Protein AF-A0A7Y5BL27-F1 (afdb_monomer_lite)

Foldseek 3Di:
DDDDPVVLVVVLVVLVVVLVVLVVVLVPQDPPDPCNVVVNVVSVVVSVVSVVVSVVSVPDDDPDDPPCPVVPPPPPVVVVVVVVVVVVVVVVVPPDDDDDDDDDDDDDDDDDDDDDD

Secondary structure (DSSP, 8-state):
----HHHHHHHHHHHHHHHHHHHHHHHTS-SSSTTHHHHHHHHHHHHHHHHHHHHHHHHPPPSS--TTTT-----HHHHHHHHHHHHHHHHHHHSS---------------PPPP--

pLDDT: mean 74.14, std 21.42, range [32.06, 98.06]

Sequence (117 aa):
MKVRVVNLYKKIEAIDKDITELKNTRSRISIERDYSDSLKNSFDLEISKLENQKKEILSLKVLEAPNDLNKQKKDESFVAKNLYNTQEKELSKKSITIESPSAAEKKNEIKKQVHRY

Structure (mmCIF, N/CA/C/O backbone):
data_AF-A0A7Y5BL27-F1
#
_entry.id   AF-A0A7Y5BL27-F1
#
loop_
_atom_site.group_PDB
_atom_site.id
_atom_site.type_symbol
_atom_site.label_atom_id
_atom_site.label_alt_id
_atom_site.label_comp_id
_atom_site.label_asym_id
_atom_site.label_entity_id
_atom_site.label_seq_id
_atom_site.pdbx_PDB_ins_code
_atom_site.Cartn_x
_atom_site.Cartn_y
_atom_site.Cartn_z
_atom_site.occup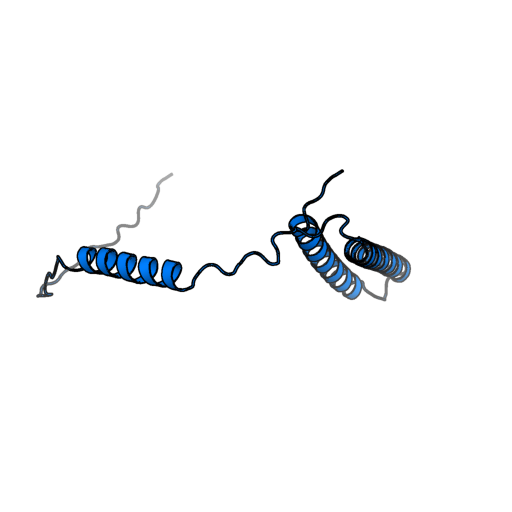ancy
_atom_site.B_iso_or_equiv
_atom_site.auth_seq_id
_atom_site.auth_comp_id
_atom_site.auth_asym_id
_atom_site.auth_atom_id
_atom_site.pdbx_PDB_model_num
ATOM 1 N N . MET A 1 1 ? -0.859 -9.655 24.665 1.00 64.38 1 MET A N 1
ATOM 2 C CA . MET A 1 1 ? -0.513 -8.270 24.264 1.00 64.38 1 MET A CA 1
ATOM 3 C C . MET A 1 1 ? -1.810 -7.496 24.038 1.00 64.38 1 MET A C 1
ATOM 5 O O . MET A 1 1 ? -2.679 -8.036 23.370 1.00 64.38 1 MET A O 1
ATOM 9 N N . LYS A 1 2 ? -1.991 -6.300 24.620 1.00 73.56 2 LYS A N 1
ATOM 10 C CA . LYS A 1 2 ? -3.193 -5.461 24.413 1.00 73.56 2 LYS A CA 1
ATOM 11 C C . LYS A 1 2 ? -2.830 -4.288 23.498 1.00 73.56 2 LYS A C 1
ATOM 13 O O . LYS A 1 2 ? -1.891 -3.560 23.805 1.00 73.56 2 LYS A O 1
ATOM 18 N N . VAL A 1 3 ? -3.549 -4.104 22.390 1.00 81.69 3 VAL A N 1
ATOM 19 C CA . VAL A 1 3 ? -3.305 -3.016 21.425 1.00 81.69 3 VAL A CA 1
ATOM 20 C C . VAL A 1 3 ? -4.556 -2.154 21.316 1.00 81.69 3 VAL A C 1
ATOM 22 O O . VAL A 1 3 ? -5.667 -2.665 21.225 1.00 81.69 3 VAL A O 1
ATOM 25 N N . ARG A 1 4 ? -4.381 -0.829 21.340 1.00 86.38 4 ARG A N 1
ATOM 26 C CA . ARG A 1 4 ? -5.489 0.117 21.158 1.00 86.38 4 ARG A CA 1
ATOM 27 C C . ARG A 1 4 ? -5.906 0.157 19.691 1.00 86.38 4 ARG A C 1
ATOM 29 O O . ARG A 1 4 ? -5.054 0.338 18.826 1.00 86.38 4 ARG A O 1
ATOM 36 N N . VAL A 1 5 ? -7.212 0.112 19.433 1.00 86.25 5 VAL A N 1
ATOM 37 C CA . VAL A 1 5 ? -7.794 0.192 18.080 1.00 86.25 5 VAL A CA 1
ATOM 38 C C . VAL A 1 5 ? -7.320 1.443 17.324 1.00 86.25 5 VAL A C 1
ATOM 40 O O . VAL A 1 5 ? -6.979 1.367 16.150 1.00 86.25 5 VAL A O 1
ATOM 43 N N . VAL A 1 6 ? -7.179 2.582 18.013 1.00 88.56 6 VAL A N 1
ATOM 44 C CA . VAL A 1 6 ? -6.645 3.829 17.426 1.00 88.56 6 VAL A CA 1
ATOM 45 C C . VAL A 1 6 ? -5.243 3.640 16.833 1.00 88.56 6 VAL A C 1
ATOM 47 O O . VAL A 1 6 ? -4.939 4.187 15.777 1.00 88.56 6 VAL A O 1
ATOM 50 N N . ASN A 1 7 ? -4.384 2.848 17.481 1.00 90.62 7 ASN A N 1
ATOM 51 C CA . ASN A 1 7 ? -3.037 2.587 16.974 1.00 90.62 7 ASN A CA 1
ATOM 52 C C . ASN A 1 7 ? -3.068 1.696 15.723 1.00 90.62 7 ASN A C 1
ATOM 54 O O . ASN A 1 7 ? -2.230 1.874 14.844 1.00 90.62 7 ASN A O 1
ATOM 58 N N . LEU A 1 8 ? -4.039 0.779 15.623 1.00 91.19 8 LEU A N 1
ATOM 59 C CA . LEU A 1 8 ? -4.239 -0.048 14.429 1.00 91.19 8 LEU A CA 1
ATOM 60 C C . LEU A 1 8 ? -4.689 0.804 13.238 1.00 91.19 8 LEU A C 1
ATOM 62 O O . LEU A 1 8 ? -4.128 0.668 12.157 1.00 91.19 8 LEU A O 1
ATOM 66 N N . TYR A 1 9 ? -5.609 1.750 13.446 1.00 91.44 9 TYR A N 1
ATOM 67 C CA . TYR A 1 9 ? -6.017 2.682 12.390 1.00 91.44 9 TYR A CA 1
ATOM 68 C C . TYR A 1 9 ? -4.873 3.577 11.913 1.00 91.44 9 TYR A C 1
ATOM 70 O O . TYR A 1 9 ? -4.675 3.716 10.711 1.00 91.44 9 TYR A O 1
ATOM 78 N N . LYS A 1 10 ? -4.059 4.114 12.832 1.00 95.25 10 LYS A N 1
ATOM 79 C CA . LYS A 1 10 ? -2.845 4.859 12.453 1.00 95.25 10 LYS A CA 1
ATOM 80 C C . LYS A 1 10 ? -1.876 4.002 11.638 1.00 95.25 10 LYS A C 1
ATOM 82 O O . LYS A 1 10 ? -1.243 4.498 10.712 1.00 95.25 10 LYS A O 1
ATOM 87 N N . LYS A 1 11 ? -1.754 2.713 11.973 1.00 95.31 11 LYS A N 1
ATOM 88 C CA . LYS A 1 11 ? -0.908 1.784 11.220 1.00 95.31 11 LYS A CA 1
ATOM 89 C C . LYS A 1 11 ? -1.472 1.501 9.826 1.00 95.31 11 LYS A C 1
ATOM 91 O O . LYS A 1 11 ? -0.689 1.459 8.887 1.00 95.31 11 LYS A O 1
ATOM 96 N N . ILE A 1 12 ? -2.791 1.362 9.683 1.00 95.75 12 ILE A N 1
ATOM 97 C CA . ILE A 1 12 ? -3.452 1.231 8.374 1.00 95.75 12 ILE A CA 1
ATOM 98 C C . ILE A 1 12 ? -3.203 2.477 7.518 1.00 95.75 12 ILE A C 1
ATOM 100 O O . ILE A 1 12 ? -2.834 2.342 6.359 1.00 95.75 12 ILE A O 1
ATOM 104 N N . GLU A 1 13 ? -3.336 3.677 8.090 1.00 96.62 13 GLU A N 1
ATOM 105 C CA . GLU A 1 13 ? -3.079 4.928 7.365 1.00 96.62 13 GLU A CA 1
ATOM 106 C C . GLU A 1 13 ? -1.627 5.013 6.869 1.00 96.62 13 GLU A C 1
ATOM 108 O O . GLU A 1 13 ? -1.380 5.420 5.736 1.00 96.62 13 GLU A O 1
ATOM 113 N N . ALA A 1 14 ? -0.661 4.601 7.696 1.00 96.69 14 ALA A N 1
ATOM 114 C CA . ALA A 1 14 ? 0.737 4.518 7.284 1.00 96.69 14 ALA A CA 1
ATOM 115 C C . ALA A 1 14 ? 0.933 3.510 6.137 1.00 96.69 14 ALA A C 1
ATOM 117 O O . ALA A 1 14 ? 1.562 3.845 5.142 1.00 96.69 14 ALA A O 1
ATOM 118 N N . ILE A 1 15 ? 0.325 2.321 6.232 1.00 97.31 15 ILE A N 1
ATOM 119 C CA . ILE A 1 15 ? 0.375 1.305 5.168 1.00 97.31 15 ILE A CA 1
ATOM 120 C C . ILE A 1 15 ? -0.202 1.848 3.850 1.00 97.31 15 ILE A C 1
ATOM 122 O O . ILE A 1 15 ? 0.371 1.619 2.789 1.00 97.31 15 ILE A O 1
ATOM 126 N N . ASP A 1 16 ? -1.309 2.591 3.896 1.00 97.44 16 ASP A N 1
ATOM 127 C CA . ASP A 1 16 ? -1.920 3.174 2.696 1.00 97.44 16 ASP A CA 1
ATOM 128 C C . ASP A 1 16 ? -1.024 4.235 2.032 1.00 97.44 16 ASP A C 1
ATOM 130 O O . ASP A 1 16 ? -0.949 4.303 0.798 1.00 97.44 16 ASP A O 1
ATOM 134 N N . LYS A 1 17 ? -0.300 5.029 2.833 1.00 98.06 17 LYS A N 1
ATOM 135 C CA . LYS A 1 17 ? 0.717 5.966 2.329 1.00 98.06 17 LYS A CA 1
ATOM 136 C C . LYS A 1 17 ? 1.868 5.215 1.665 1.00 98.06 17 LYS A C 1
ATOM 138 O O . LYS A 1 17 ? 2.158 5.490 0.502 1.00 98.06 17 LYS A O 1
ATOM 143 N N . ASP A 1 18 ? 2.427 4.214 2.342 1.00 97.62 18 ASP A N 1
ATOM 144 C CA . ASP A 1 18 ? 3.538 3.404 1.827 1.00 97.62 18 ASP A CA 1
ATOM 145 C C . ASP A 1 18 ? 3.163 2.718 0.500 1.00 97.62 18 ASP A C 1
ATOM 147 O O . ASP A 1 18 ? 3.913 2.776 -0.473 1.00 97.62 18 ASP A O 1
ATOM 151 N N . ILE A 1 19 ? 1.962 2.132 0.405 1.00 97.94 19 ILE A N 1
ATOM 152 C CA . ILE A 1 19 ? 1.453 1.524 -0.837 1.00 97.94 19 ILE A CA 1
ATOM 153 C C . ILE A 1 19 ? 1.386 2.556 -1.968 1.00 97.94 19 ILE A C 1
ATOM 155 O O . ILE A 1 19 ? 1.750 2.257 -3.108 1.00 97.94 19 ILE A O 1
ATOM 159 N N . THR A 1 20 ? 0.911 3.766 -1.675 1.00 98.00 20 THR A N 1
ATOM 160 C CA . THR A 1 20 ? 0.797 4.840 -2.670 1.00 98.00 20 THR A CA 1
ATOM 161 C C . THR A 1 20 ? 2.175 5.278 -3.164 1.00 98.00 20 THR A C 1
ATOM 163 O O . THR A 1 20 ? 2.392 5.413 -4.370 1.00 98.00 20 THR A O 1
ATOM 166 N N . GLU A 1 21 ? 3.134 5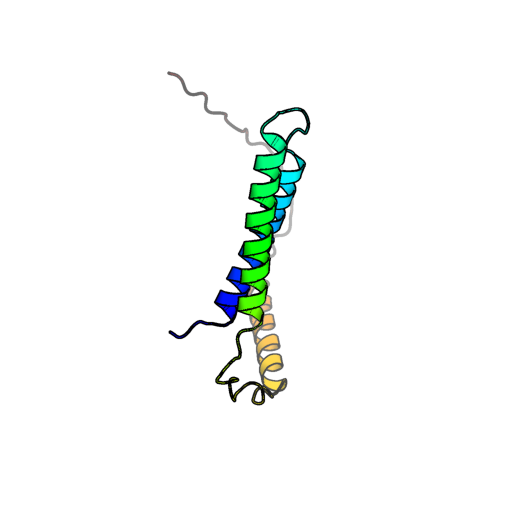.443 -2.256 1.00 97.81 21 GLU A N 1
ATOM 167 C CA . GLU A 1 21 ? 4.515 5.800 -2.588 1.00 97.81 21 GLU A CA 1
ATOM 168 C C . GLU A 1 21 ? 5.223 4.705 -3.397 1.00 97.81 21 GLU A C 1
ATOM 170 O O . GLU A 1 21 ? 5.887 5.005 -4.396 1.00 97.81 21 GLU A O 1
ATOM 175 N N . LEU A 1 22 ? 5.024 3.432 -3.042 1.00 97.62 22 LEU A N 1
ATOM 176 C CA . LEU A 1 22 ? 5.556 2.294 -3.794 1.00 97.62 22 LEU A CA 1
ATOM 177 C C . LEU A 1 22 ? 4.963 2.221 -5.205 1.00 97.62 22 LEU A C 1
ATOM 179 O O . LEU A 1 22 ? 5.712 2.042 -6.166 1.00 97.62 22 LEU A O 1
ATOM 183 N N . LYS A 1 23 ? 3.648 2.427 -5.362 1.00 96.94 23 LYS A N 1
ATOM 184 C CA . LYS A 1 23 ? 2.983 2.467 -6.679 1.00 96.94 23 LYS A CA 1
ATOM 185 C C . LYS A 1 23 ? 3.532 3.602 -7.550 1.00 96.94 23 LYS A C 1
ATOM 187 O O . LYS A 1 23 ? 3.856 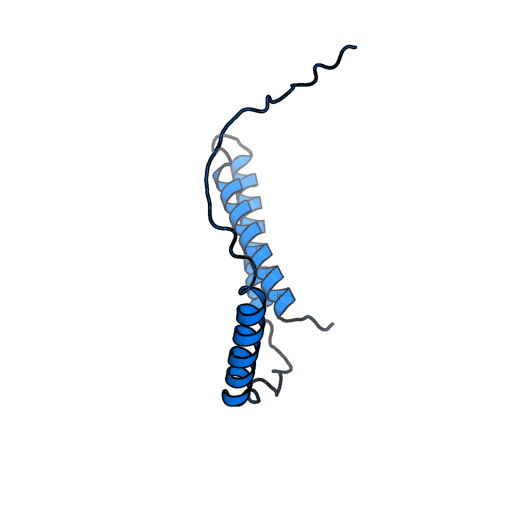3.373 -8.717 1.00 96.94 23 LYS A O 1
ATOM 192 N N . ASN A 1 24 ? 3.718 4.789 -6.970 1.00 97.31 24 ASN A N 1
ATOM 193 C CA . ASN A 1 24 ? 4.303 5.946 -7.655 1.00 97.31 24 ASN A CA 1
ATOM 194 C C . ASN A 1 24 ? 5.768 5.723 -8.052 1.00 97.31 24 ASN A C 1
ATOM 196 O O . ASN A 1 24 ? 6.203 6.149 -9.120 1.00 97.31 24 ASN A O 1
ATOM 200 N N . THR A 1 25 ? 6.552 5.069 -7.197 1.00 96.06 25 THR A N 1
ATOM 201 C CA . THR A 1 25 ? 7.958 4.769 -7.492 1.00 96.06 25 THR A CA 1
ATOM 202 C C . THR A 1 25 ? 8.056 3.714 -8.586 1.00 96.06 25 THR A C 1
ATOM 204 O O . THR A 1 25 ? 8.790 3.900 -9.557 1.00 96.06 25 THR A O 1
ATOM 207 N N . ARG A 1 26 ? 7.240 2.657 -8.498 1.00 94.94 26 ARG A N 1
ATOM 208 C CA . ARG A 1 26 ? 7.150 1.601 -9.509 1.00 94.94 26 ARG A CA 1
ATOM 209 C C . ARG A 1 26 ? 6.813 2.151 -10.895 1.00 94.94 26 ARG A C 1
ATOM 211 O O . ARG A 1 26 ? 7.419 1.730 -11.879 1.00 94.94 26 ARG A O 1
ATOM 218 N N . SER A 1 27 ? 5.872 3.094 -10.991 1.00 94.31 27 SER A N 1
ATOM 219 C CA . SER A 1 27 ? 5.459 3.675 -12.277 1.00 94.31 27 SER A CA 1
ATOM 220 C C . SER A 1 27 ? 6.549 4.519 -12.943 1.00 94.31 27 SER A C 1
ATOM 222 O O . SER A 1 27 ? 6.505 4.724 -14.152 1.00 94.31 27 SER A O 1
ATOM 224 N N . ARG A 1 28 ? 7.532 5.003 -12.174 1.00 95.25 28 ARG A N 1
ATOM 225 C CA . ARG A 1 28 ? 8.669 5.794 -12.672 1.00 95.25 28 ARG A CA 1
ATOM 226 C C . ARG A 1 28 ? 9.849 4.934 -13.133 1.00 95.25 28 ARG A C 1
ATOM 228 O O . ARG A 1 28 ? 10.807 5.473 -13.681 1.00 95.25 28 ARG A O 1
ATOM 235 N N . ILE A 1 29 ? 9.809 3.616 -12.924 1.00 93.00 29 ILE A N 1
ATOM 236 C CA . ILE A 1 29 ? 10.867 2.707 -13.377 1.00 93.00 29 ILE A CA 1
ATOM 237 C C . ILE A 1 29 ? 10.817 2.602 -14.908 1.00 93.00 29 ILE A C 1
ATOM 239 O O . ILE A 1 29 ? 9.826 2.124 -15.474 1.00 93.00 29 ILE A O 1
ATOM 243 N N . SE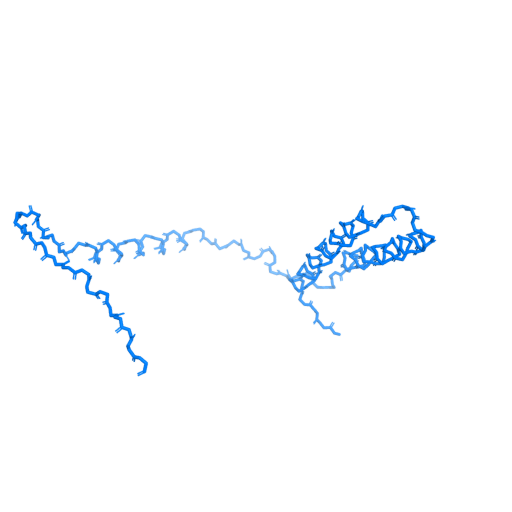R A 1 30 ? 11.908 3.020 -15.563 1.00 90.44 30 SER A N 1
ATOM 244 C CA . SER A 1 30 ? 12.089 2.921 -17.021 1.00 90.44 30 SER A CA 1
ATOM 245 C C . SER A 1 30 ? 11.857 1.492 -17.514 1.00 90.44 30 SER A C 1
ATOM 247 O O . SER A 1 30 ? 12.183 0.543 -16.815 1.00 90.44 30 SER A O 1
ATOM 249 N N . ILE A 1 31 ? 11.289 1.320 -18.704 1.00 89.12 31 ILE A N 1
ATOM 250 C CA . ILE A 1 31 ? 11.011 -0.004 -19.290 1.00 89.12 31 ILE A CA 1
ATOM 251 C C . ILE A 1 31 ? 12.232 -0.540 -20.061 1.00 89.12 31 ILE A C 1
ATOM 253 O O . ILE A 1 31 ? 12.341 -1.733 -20.288 1.00 89.12 31 ILE A O 1
ATOM 257 N N . GLU A 1 32 ? 13.183 0.324 -20.410 1.00 90.56 32 GLU A N 1
ATOM 258 C CA . GLU A 1 32 ? 14.265 0.006 -21.353 1.00 90.56 32 GLU A CA 1
ATOM 259 C C . GLU A 1 32 ? 15.488 -0.665 -20.714 1.00 90.56 32 GLU A C 1
ATOM 261 O O . GLU A 1 32 ? 16.457 -0.958 -21.406 1.00 90.56 32 GLU A O 1
ATOM 266 N N . ARG A 1 33 ? 15.494 -0.862 -19.390 1.00 91.56 33 ARG A N 1
ATOM 267 C CA . ARG A 1 33 ? 16.637 -1.459 -18.686 1.00 91.56 33 ARG A CA 1
ATOM 268 C C . ARG A 1 33 ? 16.356 -2.925 -18.388 1.00 91.56 33 ARG A C 1
ATOM 270 O O . ARG A 1 33 ? 15.289 -3.251 -17.881 1.00 91.56 33 ARG A O 1
ATOM 277 N N . ASP A 1 34 ? 17.355 -3.778 -18.586 1.00 90.25 34 ASP A N 1
ATOM 278 C CA . ASP A 1 34 ? 17.236 -5.237 -18.418 1.00 90.25 34 ASP A CA 1
ATOM 279 C C . ASP A 1 34 ? 16.761 -5.665 -17.018 1.00 90.25 34 ASP A C 1
ATOM 281 O O . ASP A 1 34 ? 16.106 -6.688 -16.845 1.00 90.25 34 ASP A O 1
ATOM 285 N N . TYR A 1 35 ? 17.065 -4.869 -15.989 1.00 91.44 35 TYR A N 1
ATOM 286 C CA . TYR A 1 35 ? 16.672 -5.159 -14.608 1.00 91.44 35 TYR A CA 1
ATOM 287 C C . TYR A 1 35 ? 15.265 -4.658 -14.243 1.00 91.44 35 TYR A C 1
ATOM 289 O O . TYR A 1 35 ? 14.781 -4.923 -13.137 1.00 91.44 35 TYR A O 1
ATOM 297 N N . SER A 1 36 ? 14.615 -3.889 -15.117 1.00 93.88 36 SER A N 1
ATOM 298 C CA . SER A 1 36 ? 13.392 -3.162 -14.781 1.00 93.88 36 SER A CA 1
ATOM 299 C C . SER A 1 36 ? 12.223 -4.070 -14.440 1.00 93.88 36 SER A C 1
ATOM 301 O O . SER A 1 36 ? 11.466 -3.746 -13.524 1.00 93.88 36 SER A O 1
ATOM 303 N N . ASP A 1 37 ? 12.096 -5.210 -15.113 1.00 92.56 37 ASP A N 1
ATOM 304 C CA . ASP A 1 37 ? 11.019 -6.164 -14.847 1.00 92.56 37 ASP A CA 1
ATOM 305 C C . ASP A 1 37 ? 11.195 -6.835 -13.486 1.00 92.56 37 ASP A C 1
ATOM 307 O O . ASP A 1 37 ? 10.266 -6.868 -12.680 1.00 92.56 37 ASP A O 1
ATOM 311 N N . SER A 1 38 ? 12.417 -7.277 -13.169 1.00 94.56 38 SER A N 1
ATOM 312 C CA . SER A 1 38 ? 12.727 -7.831 -11.848 1.00 94.56 38 SER A CA 1
ATOM 313 C C . SER A 1 38 ? 12.492 -6.805 -10.739 1.00 94.56 38 SER A C 1
ATOM 315 O O . SER A 1 38 ? 11.967 -7.148 -9.678 1.00 94.56 38 SER A O 1
ATOM 317 N N . LEU A 1 39 ? 12.853 -5.540 -10.974 1.00 95.12 39 LEU A N 1
ATOM 318 C CA . LEU A 1 39 ? 12.627 -4.476 -10.005 1.00 95.12 39 LEU A CA 1
ATOM 319 C C . LEU A 1 39 ? 11.128 -4.214 -9.823 1.00 95.12 39 LEU A C 1
ATOM 321 O O . LEU A 1 39 ? 10.654 -4.229 -8.692 1.00 95.12 39 LEU A O 1
ATOM 325 N N . LYS A 1 40 ? 10.357 -4.051 -10.903 1.00 95.62 40 LYS A N 1
ATOM 326 C CA . LYS A 1 40 ? 8.897 -3.859 -10.834 1.00 95.62 40 LYS A CA 1
ATOM 327 C C . LYS A 1 40 ? 8.200 -5.009 -10.110 1.00 95.62 40 LYS A C 1
ATOM 329 O O . LYS A 1 40 ? 7.369 -4.742 -9.245 1.00 95.62 40 LYS A O 1
ATOM 334 N N . ASN A 1 41 ? 8.614 -6.249 -10.370 1.00 96.06 41 ASN A N 1
ATOM 335 C CA . ASN A 1 41 ? 8.106 -7.425 -9.666 1.00 96.06 41 ASN A CA 1
ATOM 336 C C . ASN A 1 41 ? 8.387 -7.359 -8.159 1.00 96.06 41 ASN A C 1
ATOM 338 O O . ASN A 1 41 ? 7.515 -7.684 -7.357 1.00 96.06 41 ASN A O 1
ATOM 342 N N . SER A 1 42 ? 9.570 -6.891 -7.745 1.00 96.69 42 SER A N 1
ATOM 343 C CA . SER A 1 42 ? 9.873 -6.719 -6.316 1.00 96.69 42 SER A CA 1
ATOM 344 C C . SER A 1 42 ? 8.960 -5.684 -5.640 1.00 96.69 42 SER A C 1
ATOM 346 O O . SER A 1 42 ? 8.488 -5.918 -4.527 1.00 96.69 42 SER A O 1
ATOM 348 N N . PHE A 1 43 ? 8.627 -4.590 -6.338 1.00 97.12 43 PHE A N 1
ATOM 349 C CA . PHE A 1 43 ? 7.650 -3.609 -5.860 1.00 97.12 43 PHE A CA 1
ATOM 350 C C . PHE A 1 43 ? 6.249 -4.222 -5.752 1.00 97.12 43 PHE A C 1
ATOM 352 O O . PHE A 1 43 ? 5.567 -3.998 -4.756 1.00 97.12 43 PHE A O 1
ATOM 359 N N . ASP A 1 44 ? 5.827 -5.019 -6.737 1.00 96.88 44 ASP A N 1
ATOM 360 C CA . ASP A 1 44 ? 4.515 -5.680 -6.726 1.00 96.88 44 ASP A CA 1
ATOM 361 C C . ASP A 1 44 ? 4.371 -6.676 -5.569 1.00 96.88 44 ASP A C 1
ATOM 363 O O . ASP A 1 44 ? 3.315 -6.745 -4.929 1.00 96.88 44 ASP A O 1
ATOM 367 N N . LEU A 1 45 ? 5.442 -7.408 -5.252 1.00 97.94 45 LEU A N 1
ATOM 368 C CA . LEU A 1 45 ? 5.481 -8.311 -4.103 1.00 97.94 45 LEU A CA 1
ATOM 369 C C . LEU A 1 45 ? 5.354 -7.554 -2.776 1.00 97.94 45 LEU A C 1
ATOM 371 O O . LEU A 1 45 ? 4.556 -7.954 -1.925 1.00 97.94 45 LEU A O 1
ATOM 375 N N . GLU A 1 46 ? 6.086 -6.451 -2.598 1.00 97.69 46 GLU A N 1
ATOM 376 C CA . GLU A 1 46 ? 6.005 -5.672 -1.355 1.00 97.69 46 GLU A CA 1
ATOM 377 C C . GLU A 1 46 ? 4.644 -4.971 -1.211 1.00 97.69 46 GLU A C 1
ATOM 379 O O . GLU A 1 46 ? 4.058 -4.992 -0.129 1.00 97.69 46 GLU A O 1
ATOM 384 N N . ILE A 1 47 ? 4.074 -4.443 -2.302 1.00 97.75 47 ILE A N 1
ATOM 385 C CA . ILE A 1 47 ? 2.707 -3.892 -2.309 1.00 97.75 47 ILE A CA 1
ATOM 386 C C . ILE A 1 47 ? 1.700 -4.965 -1.881 1.00 97.75 47 ILE A C 1
ATOM 388 O O . ILE A 1 47 ? 0.887 -4.726 -0.988 1.00 97.75 47 ILE A O 1
ATOM 392 N N . SER A 1 48 ? 1.780 -6.164 -2.463 1.00 97.69 48 SER A N 1
ATOM 393 C CA . SER A 1 48 ? 0.877 -7.275 -2.132 1.00 97.69 48 SER A CA 1
ATOM 394 C C . SER A 1 48 ? 0.989 -7.684 -0.661 1.00 97.69 48 SER A C 1
ATOM 396 O O . SER A 1 48 ? -0.010 -7.969 0.002 1.00 97.69 48 SER A O 1
ATOM 398 N N . LYS A 1 49 ? 2.208 -7.679 -0.117 1.00 98.00 49 LYS A N 1
ATOM 399 C CA . LYS A 1 49 ? 2.472 -7.961 1.296 1.00 98.00 49 LYS A CA 1
ATOM 400 C C . LYS A 1 49 ? 1.853 -6.907 2.217 1.00 98.00 49 LYS A C 1
ATOM 402 O O . LYS A 1 49 ? 1.203 -7.281 3.192 1.00 98.00 49 LYS A O 1
ATOM 407 N N . LEU A 1 50 ? 1.992 -5.621 1.900 1.00 97.50 50 LEU A N 1
ATOM 408 C CA . LEU A 1 50 ? 1.367 -4.528 2.654 1.00 97.50 50 LEU A CA 1
ATOM 409 C C . LEU A 1 50 ? -0.167 -4.587 2.594 1.00 97.50 50 LEU A C 1
ATOM 411 O O . LEU A 1 50 ? -0.839 -4.427 3.616 1.00 97.50 50 LEU A O 1
ATOM 415 N N . GLU A 1 51 ? -0.736 -4.891 1.426 1.00 96.62 51 GLU A N 1
ATOM 416 C CA . GLU A 1 51 ? -2.182 -5.082 1.264 1.00 96.62 51 GLU A CA 1
ATOM 417 C C . GLU A 1 51 ? -2.695 -6.272 2.095 1.00 96.62 51 GLU A C 1
ATOM 419 O O . GLU A 1 51 ? -3.756 -6.185 2.721 1.00 96.62 51 GLU A O 1
ATOM 424 N N . ASN A 1 52 ? -1.927 -7.361 2.172 1.00 97.19 52 ASN A N 1
ATOM 425 C CA . ASN A 1 52 ? -2.252 -8.506 3.023 1.00 97.19 52 ASN A CA 1
ATOM 426 C C . ASN A 1 52 ? -2.168 -8.163 4.516 1.00 97.19 52 ASN A C 1
ATOM 428 O O . ASN A 1 52 ? -3.086 -8.504 5.259 1.00 97.19 52 ASN A O 1
ATOM 432 N N . GLN A 1 53 ? -1.146 -7.421 4.952 1.00 95.38 53 GLN A N 1
ATOM 433 C CA . GLN A 1 53 ? -1.049 -6.938 6.336 1.00 95.38 53 GLN A CA 1
ATOM 434 C C . GLN A 1 53 ? -2.235 -6.042 6.713 1.00 95.38 53 GLN A C 1
ATOM 436 O O . GLN A 1 53 ? -2.800 -6.173 7.798 1.00 95.38 53 GLN A O 1
ATOM 441 N N . LYS A 1 54 ? -2.668 -5.157 5.808 1.00 95.62 54 LYS A N 1
ATOM 442 C CA . LYS A 1 54 ? -3.868 -4.334 6.012 1.00 95.62 54 LYS A CA 1
ATOM 443 C C . LYS A 1 54 ? -5.120 -5.197 6.196 1.00 95.62 54 LYS A C 1
ATOM 445 O O . LYS A 1 54 ? -5.896 -4.950 7.120 1.00 95.62 54 LYS A O 1
ATOM 450 N N . LYS A 1 55 ? -5.313 -6.212 5.345 1.00 9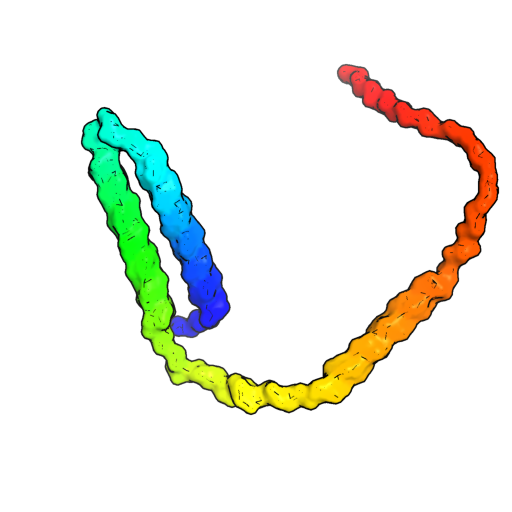4.94 55 LYS A N 1
ATOM 451 C CA . LYS A 1 55 ? -6.434 -7.163 5.464 1.00 94.94 55 LYS A CA 1
ATOM 452 C C . LYS A 1 55 ? -6.388 -7.923 6.788 1.00 94.94 55 LYS A C 1
ATOM 454 O O . LYS A 1 55 ? -7.422 -8.062 7.435 1.00 94.94 55 LYS A O 1
ATOM 459 N N . GLU A 1 56 ? -5.206 -8.359 7.212 1.00 94.12 56 GLU A N 1
ATOM 460 C CA . GLU A 1 56 ? -5.013 -9.053 8.484 1.00 94.12 56 GLU A CA 1
ATOM 461 C C . GLU A 1 56 ? -5.430 -8.170 9.667 1.00 94.12 56 GLU A C 1
ATOM 463 O O . GLU A 1 56 ? -6.251 -8.595 10.479 1.00 94.12 56 GLU A O 1
ATOM 468 N N . ILE A 1 57 ? -4.971 -6.912 9.713 1.00 91.06 57 ILE A N 1
ATOM 469 C CA . ILE A 1 57 ? -5.344 -5.957 10.770 1.00 91.06 57 ILE A CA 1
ATOM 470 C C . ILE A 1 57 ? -6.864 -5.746 10.817 1.00 91.06 57 ILE A C 1
ATOM 472 O O . ILE A 1 57 ? -7.447 -5.713 11.900 1.00 91.06 57 ILE A O 1
ATOM 476 N N . LEU A 1 58 ? -7.516 -5.620 9.659 1.00 88.88 58 LEU A N 1
ATOM 477 C CA . LEU A 1 58 ? -8.970 -5.443 9.573 1.00 88.88 58 LEU A CA 1
ATOM 478 C C . LEU A 1 58 ? -9.755 -6.710 9.943 1.00 88.88 58 LEU A C 1
ATOM 480 O O . LEU A 1 58 ? -10.899 -6.611 10.379 1.00 88.88 58 LEU A O 1
ATOM 484 N N . SER A 1 59 ? -9.153 -7.890 9.793 1.00 90.25 59 SER A N 1
ATOM 485 C CA . SER A 1 59 ? -9.768 -9.171 10.161 1.00 90.25 59 SER A CA 1
ATOM 486 C C . SER A 1 59 ? -9.722 -9.469 11.666 1.00 90.25 59 SER A C 1
ATOM 488 O O . SER A 1 59 ? -10.353 -10.426 12.127 1.00 90.25 59 SER A O 1
ATOM 490 N N . LEU A 1 60 ? -8.992 -8.662 12.446 1.00 88.31 60 LEU A N 1
ATOM 491 C CA . LEU A 1 60 ? -8.860 -8.848 13.886 1.00 88.31 60 LEU A CA 1
ATOM 492 C C . LEU A 1 60 ? -10.222 -8.713 14.578 1.00 88.31 60 LEU A C 1
ATOM 494 O O . LEU A 1 60 ? -10.878 -7.673 14.533 1.00 88.31 60 LEU A O 1
ATOM 498 N N . LYS A 1 61 ? -10.626 -9.774 15.280 1.00 80.12 61 LYS A N 1
ATOM 499 C CA . LYS A 1 61 ? -11.829 -9.768 16.115 1.00 80.12 61 LYS A CA 1
ATOM 500 C C . LYS A 1 61 ? -11.547 -9.049 17.431 1.00 80.12 61 LYS A C 1
ATOM 502 O O . LYS A 1 61 ? -10.552 -9.321 18.102 1.00 80.12 61 LYS A O 1
ATOM 507 N N . VAL A 1 62 ? -12.453 -8.161 17.828 1.00 77.25 62 VAL A N 1
ATOM 508 C CA . VAL A 1 62 ? -12.411 -7.518 19.145 1.00 77.25 62 VAL A CA 1
ATOM 509 C C . VAL A 1 62 ? -13.040 -8.473 20.160 1.00 77.25 62 VAL A C 1
ATOM 511 O O . VAL A 1 62 ? -14.211 -8.815 20.035 1.00 77.25 62 VAL A O 1
ATOM 514 N N . LEU A 1 63 ? -12.253 -8.930 21.139 1.00 71.81 63 LEU A N 1
ATOM 515 C CA . LEU A 1 63 ? -12.705 -9.884 22.164 1.00 71.81 63 LEU A CA 1
ATOM 516 C C . LEU A 1 63 ? -13.666 -9.254 23.184 1.00 71.81 63 LEU A C 1
ATOM 518 O O . LEU A 1 63 ? -14.540 -9.936 23.702 1.00 71.81 63 LEU A O 1
ATOM 522 N N . GLU A 1 64 ? -13.529 -7.953 23.442 1.00 65.94 64 GLU 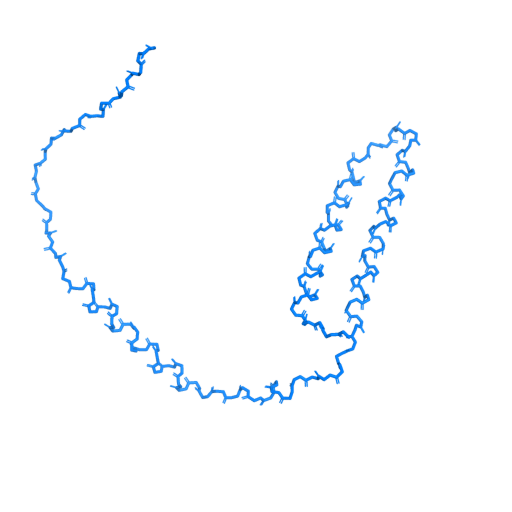A N 1
ATOM 523 C CA . GLU A 1 64 ? -14.389 -7.195 24.351 1.00 65.94 64 GLU A CA 1
ATOM 524 C C . GLU A 1 64 ? -14.792 -5.891 23.661 1.00 65.94 64 GLU A C 1
ATOM 526 O O . GLU A 1 64 ? -13.995 -4.956 23.541 1.00 65.94 64 GLU A O 1
ATOM 531 N N . ALA A 1 65 ? -16.028 -5.828 23.161 1.00 63.44 65 ALA A N 1
ATOM 532 C CA . ALA A 1 65 ? -16.617 -4.545 22.807 1.00 63.44 65 ALA A CA 1
ATOM 533 C C . ALA A 1 65 ? -16.769 -3.734 24.106 1.00 63.44 65 ALA A C 1
ATOM 535 O O . ALA A 1 65 ? -17.251 -4.284 25.099 1.00 63.44 65 ALA A O 1
ATOM 536 N N . PRO A 1 66 ? -16.359 -2.455 24.156 1.00 64.94 66 PRO A N 1
ATOM 537 C CA . PRO A 1 66 ? -16.559 -1.660 25.355 1.00 64.94 66 PRO A CA 1
ATOM 538 C C . PRO A 1 66 ? -18.060 -1.603 25.660 1.00 64.94 66 PRO A C 1
ATOM 540 O O . PRO A 1 66 ? -18.838 -1.063 24.872 1.00 64.94 66 PRO A O 1
ATOM 543 N N . ASN A 1 67 ? -18.452 -2.140 26.822 1.00 60.38 67 ASN A N 1
ATOM 544 C CA . ASN A 1 67 ? -19.826 -2.148 27.351 1.00 60.38 67 ASN A CA 1
ATOM 545 C C . ASN A 1 67 ? -20.461 -0.742 27.446 1.00 60.38 67 ASN A C 1
ATOM 547 O O . ASN A 1 67 ? -21.648 -0.603 27.738 1.00 60.38 67 ASN A O 1
ATOM 551 N N . ASP A 1 68 ? -19.679 0.308 27.196 1.00 59.16 68 ASP A N 1
ATOM 552 C CA . ASP A 1 68 ? -20.075 1.708 27.273 1.00 59.16 68 ASP A CA 1
ATOM 553 C C . ASP A 1 68 ? -20.492 2.324 25.925 1.00 59.16 68 ASP A C 1
ATOM 555 O O . ASP A 1 68 ? -20.918 3.479 25.909 1.00 59.16 68 ASP A O 1
ATOM 559 N N . LEU A 1 69 ? -20.466 1.581 24.806 1.00 58.16 69 LEU A N 1
ATOM 560 C CA . LEU A 1 69 ? -21.006 2.073 23.521 1.00 58.16 69 LEU A CA 1
ATOM 561 C C . LEU A 1 69 ? -22.508 2.414 23.594 1.00 58.16 69 LEU A C 1
ATOM 563 O O . LEU A 1 69 ? -22.979 3.246 22.827 1.00 58.16 69 LEU A O 1
ATOM 567 N N . ASN A 1 70 ? -23.234 1.852 24.567 1.00 57.25 70 ASN A N 1
ATOM 568 C CA . ASN A 1 70 ? -24.646 2.155 24.828 1.00 57.25 70 ASN A CA 1
ATOM 569 C C . ASN A 1 70 ? -24.885 3.179 25.960 1.00 57.25 70 ASN A C 1
ATOM 571 O O . ASN A 1 70 ? -26.038 3.447 26.290 1.00 57.25 70 ASN A O 1
ATOM 575 N N . LYS A 1 71 ? -23.843 3.767 26.576 1.00 58.19 71 LYS A N 1
ATOM 576 C CA . LYS A 1 71 ? -24.000 4.656 27.752 1.00 58.19 71 LYS A CA 1
ATOM 577 C C . LYS A 1 71 ? -23.870 6.155 27.480 1.00 58.19 71 LYS A C 1
ATOM 579 O O . LYS A 1 71 ? -23.905 6.943 28.422 1.00 58.19 71 LYS A O 1
ATOM 584 N N . GLN A 1 72 ? -23.770 6.597 26.229 1.00 53.22 72 GLN A N 1
ATOM 585 C CA . GLN A 1 72 ? -23.794 8.031 25.915 1.00 53.22 72 GLN A CA 1
ATOM 586 C C . GLN A 1 72 ? -25.181 8.502 25.468 1.00 53.22 72 GLN A C 1
ATOM 588 O O . GLN A 1 72 ? -25.374 8.943 24.344 1.00 53.22 72 GLN A O 1
ATOM 593 N N . LYS A 1 73 ? -26.137 8.492 26.399 1.00 54.53 73 LYS A N 1
ATOM 594 C CA . LYS A 1 73 ? -27.131 9.570 26.470 1.00 54.53 73 LYS A CA 1
ATOM 595 C C . LYS A 1 73 ? -26.646 10.539 27.543 1.00 54.53 73 LYS A C 1
ATOM 597 O O . LYS A 1 73 ? -27.061 10.457 28.692 1.00 54.53 73 LYS A O 1
ATOM 602 N N . LYS A 1 74 ? -25.669 11.386 27.208 1.00 56.31 74 LYS A N 1
ATOM 603 C CA . LYS A 1 74 ? -25.400 12.566 28.036 1.00 56.31 74 LYS A CA 1
ATOM 604 C C . LYS A 1 74 ? -26.447 13.596 27.647 1.00 56.31 74 LYS A C 1
ATOM 606 O O . LYS A 1 74 ? -26.507 13.961 26.478 1.00 56.31 74 LYS A O 1
ATOM 611 N N . ASP A 1 75 ? -27.265 14.004 28.610 1.00 59.47 75 ASP A N 1
ATOM 612 C CA . ASP A 1 75 ? -28.290 15.025 28.430 1.00 59.47 75 ASP A CA 1
ATOM 613 C C . ASP A 1 75 ? -27.711 16.251 27.711 1.00 59.47 75 ASP A C 1
ATOM 615 O O . ASP A 1 75 ? -26.809 16.927 28.217 1.00 59.47 75 ASP A O 1
ATOM 619 N N . GLU A 1 76 ? -28.255 16.558 26.533 1.00 58.91 76 GLU A N 1
ATOM 620 C CA . GLU A 1 76 ? -27.896 17.721 25.708 1.00 58.91 76 GLU A CA 1
ATOM 621 C C . GLU A 1 76 ? -28.003 19.045 26.496 1.00 58.91 76 GLU A C 1
ATOM 623 O O . GLU A 1 76 ? -27.313 20.026 26.206 1.00 58.91 76 GLU A O 1
ATOM 628 N N . SER A 1 77 ? -28.788 19.044 27.581 1.00 60.53 77 SER A N 1
ATOM 629 C CA . SER A 1 77 ? -28.955 20.163 28.510 1.00 60.53 77 SER A CA 1
ATOM 630 C C . SER A 1 77 ? -27.663 20.588 29.230 1.00 60.53 77 SER A C 1
ATOM 632 O O . SER A 1 77 ? -27.512 21.767 29.562 1.00 60.53 77 SER A O 1
ATOM 634 N N . PHE A 1 78 ? -26.705 19.677 29.454 1.00 58.28 78 PHE A N 1
ATOM 635 C CA . PHE A 1 78 ? -25.449 20.000 30.147 1.00 58.28 78 PHE A CA 1
ATOM 636 C C . PHE A 1 78 ? -24.431 20.691 29.227 1.00 58.28 78 PHE A C 1
ATOM 638 O O . PHE A 1 78 ? -23.658 21.543 29.671 1.00 58.28 78 PHE A O 1
ATOM 645 N N . VAL A 1 79 ? -24.440 20.364 27.931 1.00 59.50 79 VAL A N 1
ATOM 646 C CA . VAL A 1 79 ? -23.533 20.974 26.945 1.00 59.50 79 VAL A CA 1
ATOM 647 C C . VAL A 1 79 ? -23.991 22.397 26.613 1.00 59.50 79 VAL A C 1
ATOM 649 O O . VAL A 1 79 ? -23.173 23.317 26.620 1.00 59.50 79 VAL A O 1
ATOM 652 N N . ALA A 1 80 ? -25.302 22.611 26.446 1.00 60.66 80 ALA A N 1
ATOM 653 C CA . ALA A 1 80 ? -25.879 23.927 26.160 1.00 60.66 80 ALA A CA 1
ATOM 654 C C . ALA A 1 80 ? -25.609 24.967 27.268 1.00 60.66 80 ALA A C 1
ATOM 656 O O . ALA A 1 80 ? -25.281 26.117 26.975 1.00 60.66 80 ALA A O 1
ATOM 657 N N . LYS A 1 81 ? -25.660 24.565 28.547 1.00 59.94 81 LYS A N 1
ATOM 658 C CA . LYS A 1 81 ? -25.393 25.468 29.686 1.00 59.94 81 LYS A CA 1
ATOM 659 C C . LYS A 1 81 ? -23.948 25.978 29.738 1.00 59.94 81 LYS A C 1
ATOM 661 O O . LYS A 1 81 ? -23.710 27.098 30.180 1.00 59.94 81 LYS A O 1
ATOM 666 N N . ASN A 1 82 ? -22.983 25.187 29.270 1.00 61.00 82 ASN A N 1
ATOM 667 C CA . ASN A 1 82 ? -21.570 25.578 29.289 1.00 61.00 82 ASN A CA 1
ATOM 668 C C . ASN A 1 82 ? -21.165 26.461 28.092 1.00 61.00 82 ASN A C 1
ATOM 670 O O . ASN A 1 82 ? -20.193 27.210 28.202 1.00 61.00 82 ASN A O 1
ATOM 674 N N . LEU A 1 83 ? -21.922 26.420 26.988 1.00 58.72 83 LEU A N 1
ATOM 675 C CA . LEU A 1 83 ? -21.730 27.277 25.808 1.00 58.72 83 LEU A CA 1
ATOM 676 C C . LEU A 1 83 ? -22.156 28.732 26.066 1.00 58.72 83 LEU A C 1
ATOM 678 O O . LEU A 1 83 ? -21.448 29.655 25.671 1.00 58.72 83 LEU A O 1
ATOM 682 N N . TYR A 1 84 ? -23.267 28.944 26.779 1.00 59.22 84 TYR A N 1
ATOM 683 C CA . TYR A 1 84 ? -23.731 30.295 27.125 1.00 59.22 84 TYR A CA 1
ATOM 684 C C . TYR A 1 84 ? -22.775 31.008 28.095 1.00 59.22 84 TYR A C 1
ATOM 686 O O . TYR A 1 84 ? -22.395 32.155 27.870 1.00 59.22 84 TYR A O 1
ATOM 694 N N . ASN A 1 85 ? -22.280 30.301 29.116 1.00 60.84 85 ASN A N 1
ATOM 695 C CA . ASN A 1 85 ? -21.391 30.890 30.126 1.00 60.84 85 ASN A CA 1
ATOM 696 C C . ASN A 1 85 ? -19.995 31.270 29.599 1.00 60.84 85 ASN A C 1
ATOM 698 O O . ASN A 1 85 ? -19.305 32.089 30.210 1.00 60.84 85 ASN A O 1
ATOM 702 N N . THR A 1 86 ? -19.537 30.660 28.503 1.00 57.72 86 THR A N 1
ATOM 703 C CA . THR A 1 86 ? -18.226 30.972 27.913 1.00 57.72 86 THR A CA 1
ATOM 704 C C . THR A 1 86 ? -18.277 32.198 27.007 1.00 57.72 86 THR A C 1
ATOM 706 O O . THR A 1 86 ? -17.326 32.976 27.006 1.00 57.72 86 THR A O 1
ATOM 709 N N . GLN A 1 87 ? -19.387 32.429 26.299 1.00 57.81 87 GLN A N 1
ATOM 710 C CA . GLN A 1 87 ? -19.532 33.602 25.430 1.00 57.81 87 GLN A CA 1
ATOM 711 C C . GLN A 1 87 ? -19.636 34.913 26.223 1.00 57.81 87 GLN A C 1
ATOM 713 O O . GLN A 1 87 ? -18.995 35.894 25.851 1.00 57.81 87 GLN A O 1
ATOM 718 N N . GLU A 1 88 ? -20.350 34.933 27.354 1.00 57.44 88 GLU A N 1
ATOM 719 C CA . GLU A 1 88 ? -20.470 36.151 28.175 1.00 57.44 88 GLU A CA 1
ATOM 720 C C . GLU A 1 88 ? -19.130 36.597 28.783 1.00 57.44 88 GLU A C 1
ATOM 722 O O . GLU A 1 88 ? -18.815 37.790 28.808 1.00 57.44 88 GLU A O 1
ATOM 727 N N . LYS A 1 89 ? -18.285 35.645 29.204 1.00 58.41 89 LYS A N 1
ATOM 728 C CA . LYS A 1 89 ? -16.948 35.950 29.744 1.00 58.41 89 LYS A CA 1
ATOM 729 C C . LYS A 1 89 ? -15.988 36.509 28.692 1.00 58.41 89 LYS A C 1
ATOM 731 O O . LYS A 1 89 ? -15.116 37.303 29.038 1.00 58.41 89 LYS A O 1
ATOM 736 N N . GLU A 1 90 ? -16.134 36.105 27.433 1.00 57.47 90 GLU A N 1
ATOM 737 C CA . GLU A 1 90 ? -15.313 36.604 26.322 1.00 57.47 90 GLU A CA 1
ATOM 738 C C . GLU A 1 90 ? -15.798 37.970 25.809 1.00 57.47 90 GLU A C 1
ATOM 740 O O . GLU A 1 90 ? -14.982 38.820 25.451 1.00 57.47 90 GLU A O 1
ATOM 745 N N . LEU A 1 91 ? -17.110 38.230 25.838 1.00 55.06 91 LEU A N 1
ATOM 746 C CA . LEU A 1 91 ? -17.682 39.536 25.487 1.00 55.06 91 LEU A CA 1
ATOM 747 C C . LEU A 1 91 ? -17.326 40.610 26.525 1.00 55.06 91 LEU A C 1
ATOM 749 O O . LEU A 1 91 ? -16.911 41.705 26.148 1.00 55.06 91 LEU A O 1
ATOM 753 N N . SER A 1 92 ? -17.370 40.275 27.820 1.00 53.62 92 SER A N 1
ATOM 754 C CA . SER A 1 92 ? -17.011 41.205 28.902 1.00 53.62 92 SER A CA 1
ATOM 755 C C . SER A 1 92 ? -15.530 41.610 28.911 1.00 53.62 92 SER A C 1
ATOM 757 O O . SER A 1 92 ? -15.195 42.637 29.495 1.00 53.62 92 SER A O 1
ATOM 759 N N . LYS A 1 93 ? -14.636 40.834 28.283 1.00 55.16 93 LYS A N 1
ATOM 760 C CA . LYS A 1 93 ? -13.205 41.175 28.162 1.00 55.16 93 LYS A CA 1
ATOM 761 C C . LYS A 1 93 ? -12.886 42.056 26.952 1.00 55.16 93 LYS A C 1
ATOM 763 O O . LYS A 1 93 ? -11.824 42.667 26.928 1.00 55.16 93 LYS A O 1
ATOM 768 N N . LYS A 1 94 ? -13.765 42.110 25.944 1.00 52.62 94 LYS A N 1
ATOM 769 C CA . LYS A 1 94 ? -13.534 42.866 24.698 1.00 52.62 94 LYS A CA 1
ATOM 770 C C . LYS A 1 94 ? -14.098 44.285 24.718 1.00 52.62 94 LYS A C 1
ATOM 772 O O . LYS A 1 94 ? -13.703 45.099 23.890 1.00 52.62 94 LYS A O 1
ATOM 777 N N . SER A 1 95 ? -14.982 44.613 25.657 1.00 50.06 95 SER A N 1
ATOM 778 C CA . SER A 1 95 ? -15.472 45.976 25.853 1.00 50.06 95 SER A CA 1
ATOM 779 C C . SER A 1 95 ? -14.664 46.676 26.947 1.00 50.06 95 SER A C 1
ATOM 781 O O . SER A 1 95 ? -15.047 46.595 28.104 1.00 50.06 95 SER A O 1
ATOM 783 N N . ILE A 1 96 ? -13.535 47.292 26.585 1.00 52.34 96 ILE A N 1
ATOM 784 C CA . ILE A 1 96 ? -12.952 48.542 27.127 1.00 52.34 96 ILE A CA 1
ATOM 785 C C . ILE A 1 96 ? -11.612 48.729 26.392 1.00 52.34 96 ILE A C 1
ATOM 787 O O . ILE A 1 96 ? -10.632 48.056 26.695 1.00 52.34 96 ILE A O 1
ATOM 791 N N . THR A 1 97 ? -11.610 49.589 25.371 1.00 39.34 97 THR A N 1
ATOM 792 C CA . THR A 1 97 ? -10.592 50.600 24.995 1.00 39.34 97 THR A CA 1
ATOM 793 C C . THR A 1 97 ? -10.958 51.057 23.584 1.00 39.34 97 THR A C 1
ATOM 795 O O . THR A 1 97 ? -10.584 50.442 22.589 1.00 39.34 97 THR A O 1
ATOM 798 N N . ILE A 1 98 ? -11.787 52.096 23.507 1.00 43.31 98 ILE A N 1
ATOM 799 C CA . ILE A 1 98 ? -12.065 52.819 22.267 1.00 43.31 98 ILE A CA 1
ATOM 800 C C . ILE A 1 98 ? -11.133 54.028 22.292 1.00 43.31 98 ILE A C 1
ATOM 802 O O . ILE A 1 98 ? -11.409 54.988 23.004 1.00 43.31 98 ILE A O 1
ATOM 806 N N . GLU A 1 99 ? -10.039 53.984 21.537 1.00 38.16 99 GLU A N 1
ATOM 807 C CA . GLU A 1 99 ? -9.336 55.198 21.120 1.00 38.16 99 GLU A CA 1
ATOM 808 C C . GLU A 1 99 ? -9.728 55.477 19.667 1.00 38.16 99 GLU A C 1
ATOM 810 O O . GLU A 1 99 ? -9.479 54.683 18.759 1.00 38.16 99 GLU A O 1
ATOM 815 N N . SER A 1 100 ? -10.450 56.581 19.483 1.00 32.06 100 SER A N 1
ATOM 816 C CA . SER A 1 100 ? -10.920 57.082 18.192 1.00 32.06 100 SER A CA 1
ATOM 817 C C . SER A 1 100 ? -9.741 57.635 17.368 1.00 32.06 100 SER A C 1
ATOM 819 O O . SER A 1 100 ? -8.845 58.252 17.948 1.00 32.06 100 SER A O 1
ATOM 821 N N . PRO A 1 101 ? -9.713 57.466 16.031 1.00 38.78 101 PRO A N 1
ATOM 822 C CA . PRO A 1 101 ? -8.590 57.878 15.197 1.00 38.78 101 PRO A CA 1
ATOM 823 C C . PRO A 1 101 ? -8.681 59.369 14.839 1.00 38.78 101 PRO A C 1
ATOM 825 O O . PRO A 1 101 ? -9.642 59.801 14.205 1.00 38.78 101 PRO A O 1
ATOM 828 N N . SER A 1 102 ? -7.661 60.163 15.180 1.00 32.69 102 SER A N 1
ATOM 829 C CA . SER A 1 102 ? -7.525 61.531 14.661 1.00 32.69 102 SER A CA 1
ATOM 830 C C . SER A 1 102 ? -6.064 61.978 14.525 1.00 32.69 102 SER A C 1
ATOM 832 O O . SER A 1 102 ? -5.439 62.369 15.502 1.00 32.69 102 SER A O 1
ATOM 834 N N . ALA A 1 103 ? -5.621 62.010 13.263 1.00 35.66 103 ALA A N 1
ATOM 835 C CA . ALA A 1 103 ? -4.707 62.977 12.638 1.00 35.66 103 ALA A CA 1
ATOM 836 C C . ALA A 1 103 ? -3.210 63.056 13.038 1.00 35.66 103 ALA A C 1
ATOM 838 O O . ALA A 1 103 ? -2.835 63.031 14.200 1.00 35.66 103 ALA A O 1
ATOM 839 N N . ALA A 1 104 ? -2.404 63.320 11.995 1.00 35.22 104 ALA A N 1
ATOM 840 C CA . ALA A 1 104 ? -0.987 63.722 11.949 1.00 35.22 104 ALA A CA 1
ATOM 841 C C . ALA A 1 104 ? 0.046 62.573 12.025 1.00 35.22 104 ALA A C 1
ATOM 843 O O . ALA A 1 104 ? 0.314 61.993 13.063 1.00 35.22 104 ALA A O 1
ATOM 844 N N . GLU A 1 105 ? 0.528 62.078 10.883 1.00 39.50 105 GLU A N 1
ATOM 845 C CA . GLU A 1 105 ? 1.681 62.595 10.121 1.00 39.50 105 GLU A CA 1
ATOM 846 C C . GLU A 1 105 ? 3.070 62.201 10.668 1.00 39.50 105 GLU A C 1
ATOM 848 O O . GLU A 1 105 ? 3.459 62.567 11.768 1.00 39.50 105 GLU A O 1
ATOM 853 N N . LYS A 1 106 ? 3.853 61.628 9.737 1.00 38.56 106 LYS A N 1
ATOM 854 C CA . LYS A 1 106 ? 5.320 61.689 9.566 1.00 38.56 106 LYS A CA 1
ATOM 855 C C . LYS A 1 106 ? 6.180 60.538 10.116 1.00 38.56 106 LYS A C 1
ATOM 857 O O . LYS A 1 106 ? 6.473 60.437 11.294 1.00 38.56 106 LYS A O 1
ATOM 862 N N . LYS A 1 107 ? 6.688 59.786 9.122 1.00 41.00 107 LYS A N 1
ATOM 863 C CA . LYS A 1 107 ? 8.083 59.355 8.899 1.00 41.00 107 LYS A CA 1
ATOM 864 C C . LYS A 1 107 ? 8.789 58.667 10.069 1.00 41.00 107 LYS A C 1
ATOM 866 O O . LYS A 1 107 ? 9.150 59.333 11.022 1.00 41.00 107 LYS A O 1
ATOM 871 N N . ASN A 1 108 ? 9.173 57.400 9.891 1.00 43.84 108 ASN A N 1
ATOM 872 C CA . ASN A 1 108 ? 10.454 56.925 10.418 1.00 43.84 108 ASN A CA 1
ATOM 873 C C . ASN A 1 108 ? 11.065 55.824 9.540 1.00 43.84 108 ASN A C 1
ATOM 875 O O . ASN A 1 108 ? 10.410 54.873 9.122 1.00 43.84 108 ASN A O 1
ATOM 879 N N . GLU A 1 109 ? 12.332 56.057 9.221 1.00 45.66 109 GLU A N 1
ATOM 880 C CA . GLU A 1 109 ? 13.185 55.379 8.255 1.00 45.66 109 GLU A CA 1
ATOM 881 C C . GLU A 1 109 ? 13.641 53.999 8.746 1.00 45.66 109 GLU A C 1
ATOM 883 O O . GLU A 1 109 ? 14.080 53.832 9.885 1.00 45.66 109 GLU A O 1
ATOM 888 N N . ILE A 1 110 ? 13.624 53.008 7.854 1.00 47.03 110 ILE A N 1
ATOM 889 C CA . ILE A 1 110 ? 14.212 51.688 8.099 1.00 47.03 110 ILE A CA 1
ATOM 890 C C . ILE A 1 110 ? 15.733 51.804 7.917 1.00 47.03 110 ILE A C 1
ATOM 892 O O . ILE A 1 110 ? 16.240 51.773 6.794 1.00 47.03 110 ILE A O 1
ATOM 896 N N . LYS A 1 111 ? 16.483 51.936 9.017 1.00 49.62 111 LYS A N 1
ATOM 897 C CA . LYS A 1 111 ? 17.954 51.870 8.994 1.00 49.62 111 LYS A CA 1
ATOM 898 C C . LYS A 1 111 ? 18.406 50.423 8.765 1.00 49.62 111 LYS A C 1
ATOM 900 O O . LYS A 1 111 ? 18.345 49.596 9.670 1.00 49.62 111 LYS A O 1
ATOM 905 N N . LYS A 1 112 ? 18.883 50.117 7.554 1.00 53.06 112 LYS A N 1
ATOM 906 C CA . LYS A 1 112 ? 19.593 48.864 7.244 1.00 53.06 112 LYS A CA 1
ATOM 907 C C . LYS A 1 112 ? 20.988 48.909 7.880 1.00 53.06 112 LYS A C 1
ATOM 909 O O . LYS A 1 112 ? 21.795 49.760 7.515 1.00 53.06 112 LYS A O 1
ATOM 914 N N . GLN A 1 113 ? 21.279 48.008 8.819 1.00 62.00 113 GLN A N 1
ATOM 915 C CA . GLN A 1 113 ? 22.641 47.799 9.317 1.00 62.00 113 GLN A CA 1
ATOM 916 C C . GLN A 1 113 ? 23.473 47.075 8.253 1.00 62.00 113 GLN A C 1
ATOM 918 O O . GLN A 1 113 ? 23.141 45.965 7.846 1.00 62.00 113 GLN A O 1
ATOM 923 N N . VAL A 1 114 ? 24.564 47.702 7.817 1.00 57.22 114 VAL A N 1
ATOM 924 C CA . VAL A 1 114 ? 25.606 47.072 6.998 1.00 57.22 114 VAL A CA 1
ATOM 925 C C . VAL A 1 114 ? 26.700 46.590 7.948 1.00 57.22 114 VAL A C 1
ATOM 927 O O . VAL A 1 114 ? 27.288 47.400 8.662 1.00 57.22 114 VAL A O 1
ATOM 930 N N . HIS A 1 115 ? 26.955 45.281 7.980 1.00 47.69 115 HIS A N 1
ATOM 931 C CA . HIS A 1 115 ? 28.110 44.710 8.676 1.00 47.69 115 HIS A CA 1
ATOM 932 C C . HIS A 1 115 ? 29.395 45.083 7.930 1.00 47.69 115 HIS A C 1
ATOM 934 O O . HIS A 1 115 ? 29.473 44.931 6.709 1.00 47.69 115 HIS A O 1
ATOM 940 N N . ARG A 1 116 ? 30.400 45.570 8.661 1.00 52.31 116 ARG A N 1
ATOM 941 C CA . ARG A 1 116 ? 31.783 45.639 8.177 1.00 52.31 116 ARG A CA 1
ATOM 942 C C . ARG A 1 116 ? 32.594 44.543 8.866 1.00 52.31 116 ARG A C 1
ATOM 944 O O . ARG A 1 116 ? 32.347 44.274 10.037 1.00 52.31 116 ARG A O 1
ATOM 951 N N . TYR A 1 117 ? 33.458 43.940 8.051 1.00 51.56 117 TYR A N 1
ATOM 952 C CA . TYR A 1 117 ? 34.293 42.756 8.265 1.00 51.56 117 TYR A CA 1
ATOM 953 C C . TYR A 1 117 ? 34.989 42.678 9.620 1.00 51.56 117 TYR A C 1
ATOM 955 O O . TYR A 1 117 ? 35.497 43.728 10.074 1.00 51.56 117 TYR A O 1
#

Radius of gyration: 30.81 Å; chains: 1; bounding box: 63×74×52 Å